Protein AF-A0A3P6SJ70-F1 (afdb_monomer_lite)

Foldseek 3Di:
DDDDDPPPPADEDEDEDDQPPDPDPPPPPPPPDPDPHDYDYDDDDDDDDVVCVVVVLVCLLVCLVVDVVSVVVLCVQQVADCDPDPDPRHSNPCDSVNVSVSDDDGSCPVVVVVVVVVVVVVVVVCVVPVVVVVPD

Structure (mmCIF, N/CA/C/O backbone):
data_AF-A0A3P6SJ70-F1
#
_entry.id   AF-A0A3P6SJ70-F1
#
loop_
_atom_site.group_PDB
_atom_site.id
_atom_site.type_symbol
_atom_site.label_atom_id
_atom_site.label_alt_id
_atom_site.label_comp_id
_atom_site.label_asym_id
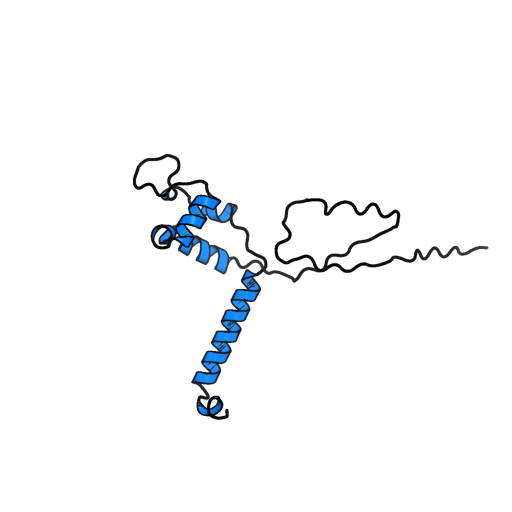_atom_site.label_entity_id
_atom_site.label_seq_id
_atom_site.pdbx_PDB_ins_code
_atom_site.Cartn_x
_atom_site.Cartn_y
_atom_site.Cartn_z
_atom_site.occupancy
_atom_site.B_iso_or_equiv
_atom_site.auth_seq_id
_atom_site.auth_comp_id
_atom_site.auth_asym_id
_atom_site.auth_atom_id
_atom_site.pdbx_PDB_model_num
ATOM 1 N N . MET A 1 1 ? 8.874 61.431 25.051 1.00 34.88 1 MET A N 1
ATOM 2 C CA . MET A 1 1 ? 9.349 61.041 23.705 1.00 34.88 1 MET A CA 1
ATOM 3 C C . MET A 1 1 ? 8.722 59.702 23.364 1.00 34.88 1 MET A C 1
ATOM 5 O O . MET A 1 1 ? 8.604 58.860 24.239 1.00 34.88 1 MET A O 1
ATOM 9 N N . SER A 1 2 ? 8.203 59.614 22.144 1.00 36.38 2 SER A N 1
ATOM 10 C CA . SER A 1 2 ? 7.247 58.630 21.626 1.00 36.38 2 SER A CA 1
ATOM 11 C C . SER A 1 2 ? 7.728 57.175 21.719 1.00 36.38 2 SER A C 1
ATOM 13 O O . SER A 1 2 ? 8.775 56.839 21.174 1.00 36.38 2 SER A O 1
ATOM 15 N N . GLY A 1 3 ? 6.928 56.319 22.360 1.00 35.78 3 GLY A N 1
ATOM 16 C CA . GLY A 1 3 ? 6.885 54.892 22.054 1.00 35.78 3 GLY A CA 1
ATOM 17 C C . GLY A 1 3 ? 5.924 54.699 20.885 1.00 35.78 3 GLY A C 1
ATOM 18 O O . GLY A 1 3 ? 4.748 55.035 21.002 1.00 35.78 3 GLY A O 1
ATOM 19 N N . ARG A 1 4 ? 6.426 54.246 19.735 1.00 40.31 4 ARG A N 1
ATOM 20 C CA . ARG A 1 4 ? 5.572 53.796 18.632 1.00 40.31 4 ARG A CA 1
ATOM 21 C C . ARG A 1 4 ? 5.267 52.324 18.868 1.00 40.31 4 ARG A C 1
ATOM 23 O O . ARG A 1 4 ? 6.138 51.487 18.654 1.00 40.31 4 ARG A O 1
ATOM 30 N N . GLU A 1 5 ? 4.054 52.019 19.307 1.00 46.41 5 GLU A N 1
ATOM 31 C CA . GLU A 1 5 ? 3.506 50.677 19.147 1.00 46.41 5 GLU A CA 1
ATOM 32 C C . GLU A 1 5 ? 3.073 50.514 17.688 1.00 46.41 5 GLU A C 1
ATOM 34 O O . GLU A 1 5 ? 2.156 51.183 17.220 1.00 46.41 5 GLU A O 1
ATOM 39 N N . PHE A 1 6 ? 3.766 49.645 16.958 1.00 42.81 6 PHE A N 1
ATOM 40 C CA . PHE A 1 6 ? 3.273 49.076 15.709 1.00 42.81 6 PHE A CA 1
ATOM 41 C C . PHE A 1 6 ? 2.808 47.653 16.011 1.00 42.81 6 PHE A C 1
ATOM 43 O O . PHE A 1 6 ? 3.545 46.689 15.816 1.00 42.81 6 PHE A O 1
ATOM 50 N N . GLY A 1 7 ? 1.593 47.520 16.536 1.00 43.47 7 GLY A N 1
ATOM 51 C CA . GLY A 1 7 ? 0.873 46.254 16.480 1.00 43.47 7 GLY A CA 1
ATOM 52 C C . GLY A 1 7 ? 0.165 46.184 15.135 1.00 43.47 7 GLY A C 1
ATOM 53 O O . GLY A 1 7 ? -0.921 46.738 15.007 1.00 43.47 7 GLY A O 1
ATOM 54 N N . SER A 1 8 ? 0.780 45.581 14.112 1.00 54.00 8 SER A N 1
ATOM 55 C CA . SER A 1 8 ? 0.048 45.299 12.875 1.00 54.00 8 SER A CA 1
ATOM 56 C C . SER A 1 8 ? -1.001 44.223 13.164 1.00 54.00 8 SER A C 1
ATOM 58 O O . SER A 1 8 ? -0.675 43.131 13.637 1.00 54.00 8 SER A O 1
ATOM 60 N N . GLU A 1 9 ? -2.275 44.548 12.942 1.00 56.75 9 GLU A N 1
ATOM 61 C CA . GLU A 1 9 ? -3.381 43.597 13.053 1.00 56.75 9 GLU A CA 1
ATOM 62 C C . GLU A 1 9 ? -3.211 42.511 11.984 1.00 56.75 9 GLU A C 1
ATOM 64 O O . GLU A 1 9 ? -3.488 42.712 10.803 1.00 56.75 9 GLU A O 1
ATOM 69 N N . LYS A 1 10 ? -2.706 41.344 12.392 1.00 58.75 10 LYS A N 1
ATOM 70 C CA . LYS A 1 10 ? -2.576 40.177 11.516 1.00 58.75 10 LYS A CA 1
ATOM 71 C C . LYS A 1 10 ? -3.901 39.427 11.482 1.00 58.75 10 LYS A C 1
ATOM 73 O O . LYS A 1 10 ? -4.350 38.918 12.509 1.00 58.75 10 LYS A O 1
ATOM 78 N N . THR A 1 11 ? -4.504 39.330 10.301 1.00 57.59 11 THR A N 1
ATOM 79 C CA . THR A 1 11 ? -5.684 38.486 10.082 1.00 57.59 11 THR A CA 1
ATOM 80 C C . THR A 1 11 ? -5.229 37.062 9.780 1.00 57.59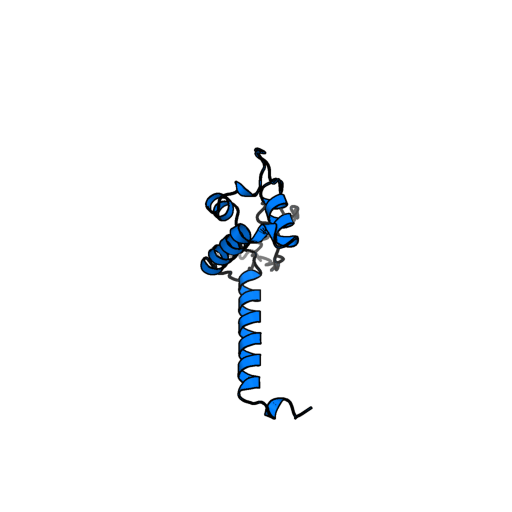 11 THR A C 1
ATOM 82 O O . THR A 1 11 ? -4.531 36.823 8.796 1.00 57.59 11 THR A O 1
ATOM 85 N N . TRP A 1 12 ? -5.617 36.114 10.635 1.00 57.16 12 TRP A N 1
ATOM 86 C CA . TRP A 1 12 ? -5.289 34.698 10.475 1.00 57.16 12 TRP A CA 1
ATOM 87 C C . TRP A 1 12 ? -6.431 33.970 9.771 1.00 57.16 12 TRP A C 1
ATOM 89 O O . TRP A 1 12 ? -7.555 33.950 10.271 1.00 57.16 12 TRP A O 1
ATOM 99 N N . ILE A 1 13 ? -6.137 33.336 8.636 1.00 60.66 13 ILE A N 1
ATOM 100 C CA . ILE A 1 13 ? -7.066 32.431 7.954 1.00 60.66 13 ILE A CA 1
ATOM 101 C C . ILE A 1 13 ? -6.559 31.004 8.160 1.00 60.66 13 ILE A C 1
ATOM 103 O O . ILE A 1 13 ? -5.439 30.674 7.771 1.00 60.66 13 ILE A O 1
ATOM 107 N N . ILE A 1 14 ? -7.382 30.165 8.794 1.00 59.94 14 ILE A N 1
ATOM 108 C CA . ILE A 1 14 ? -7.110 28.735 8.968 1.00 59.94 14 ILE A CA 1
ATOM 109 C C . ILE A 1 14 ? -7.819 27.997 7.837 1.00 59.94 14 ILE A C 1
ATOM 111 O O . ILE A 1 14 ? -9.046 28.025 7.755 1.00 59.94 14 ILE A O 1
ATOM 115 N N . ALA A 1 15 ? -7.047 27.338 6.977 1.00 60.38 15 ALA A N 1
ATOM 116 C CA . ALA A 1 15 ? -7.567 26.485 5.919 1.00 60.38 15 ALA A CA 1
ATOM 117 C C . ALA A 1 15 ? -7.176 25.027 6.192 1.00 60.38 15 ALA A C 1
ATOM 119 O O . ALA A 1 15 ? -5.997 24.711 6.380 1.00 60.38 15 ALA A O 1
ATOM 120 N N . GLU A 1 16 ? -8.166 24.137 6.216 1.00 53.31 16 GLU A N 1
ATOM 121 C CA . GLU A 1 16 ? -7.933 22.694 6.235 1.00 53.31 16 GLU A CA 1
ATOM 122 C C . GLU A 1 16 ? -7.587 22.235 4.815 1.00 53.31 16 GLU A C 1
ATOM 124 O O . GLU A 1 16 ? -8.414 22.302 3.908 1.00 53.31 16 GLU A O 1
ATOM 129 N N . LEU A 1 17 ? -6.348 21.783 4.610 1.00 56.47 17 LEU A N 1
ATOM 130 C CA . LEU A 1 17 ? -5.938 21.197 3.334 1.00 56.47 17 LEU A CA 1
ATOM 131 C C . LEU A 1 17 ? -6.582 19.819 3.169 1.00 56.47 17 LEU A C 1
ATOM 133 O O . LEU A 1 17 ? -6.446 18.949 4.037 1.00 56.47 17 LEU A O 1
ATOM 137 N N . GLY A 1 18 ? -7.238 19.618 2.026 1.00 50.84 18 GLY A N 1
ATOM 138 C CA . GLY A 1 18 ? -7.818 18.340 1.639 1.00 50.84 18 GLY A CA 1
ATOM 139 C C . GLY A 1 18 ? -6.785 17.209 1.641 1.00 50.84 18 GLY A C 1
ATOM 140 O O . GLY A 1 18 ? -5.596 17.400 1.383 1.00 50.84 18 GLY A O 1
ATOM 141 N N . ILE A 1 19 ? -7.265 16.002 1.936 1.00 53.38 19 ILE A N 1
ATOM 142 C CA . ILE A 1 19 ? -6.469 14.807 2.263 1.00 53.38 19 ILE A CA 1
ATOM 143 C C . ILE A 1 19 ? -5.563 14.342 1.098 1.00 53.38 19 ILE A C 1
ATOM 145 O O . ILE A 1 19 ? -4.574 13.646 1.344 1.00 53.38 19 ILE A O 1
ATOM 149 N N . ASP A 1 20 ? -5.850 14.787 -0.130 1.00 52.38 20 ASP A N 1
ATOM 150 C CA . ASP A 1 20 ? -5.147 14.428 -1.370 1.00 52.38 20 ASP A CA 1
ATOM 151 C C . ASP A 1 20 ? -4.597 15.631 -2.160 1.00 52.38 20 ASP A C 1
ATOM 153 O O . ASP A 1 20 ? -4.167 15.461 -3.302 1.00 52.38 20 ASP A O 1
ATOM 157 N N . GLU A 1 21 ? -4.557 16.843 -1.587 1.00 50.88 21 GLU A N 1
ATOM 158 C CA . GLU A 1 21 ? -3.896 17.947 -2.289 1.00 50.88 21 GLU A CA 1
ATOM 159 C C . GLU A 1 21 ? -2.386 17.718 -2.367 1.00 50.88 21 GLU A C 1
ATOM 161 O O . GLU A 1 21 ? -1.672 17.452 -1.391 1.00 50.88 21 GLU A O 1
ATOM 166 N N . ASP A 1 22 ? -1.949 17.714 -3.617 1.00 44.72 22 ASP A N 1
ATOM 167 C CA . ASP A 1 22 ? -0.770 17.032 -4.081 1.00 44.72 22 ASP A CA 1
ATOM 168 C C . ASP A 1 22 ? 0.514 17.631 -3.502 1.00 44.72 22 ASP A C 1
ATOM 170 O O . ASP A 1 22 ? 0.626 18.819 -3.218 1.00 44.72 22 ASP A O 1
ATOM 174 N N . ARG A 1 23 ? 1.562 16.807 -3.425 1.00 48.66 23 ARG A N 1
ATOM 175 C CA . ARG A 1 23 ? 2.934 17.269 -3.115 1.00 48.66 23 ARG A CA 1
ATOM 176 C C . ARG A 1 23 ? 3.563 18.070 -4.269 1.00 48.66 23 ARG A C 1
ATOM 178 O O . ARG A 1 23 ? 4.772 18.283 -4.284 1.00 48.66 23 ARG A O 1
ATOM 185 N N . SER A 1 24 ? 2.771 18.452 -5.260 1.00 39.62 24 SER A N 1
ATOM 186 C CA . SER A 1 24 ? 3.189 19.334 -6.333 1.00 39.62 24 SER A CA 1
ATOM 187 C C . SER A 1 24 ? 3.094 20.751 -5.795 1.00 39.62 24 SER A C 1
ATOM 189 O O . SER A 1 24 ? 2.036 21.143 -5.317 1.00 39.62 24 SER A O 1
ATOM 191 N N . GLY A 1 25 ? 4.181 21.516 -5.880 1.00 41.50 25 GLY A N 1
ATOM 192 C CA . GLY A 1 25 ? 4.151 22.973 -5.756 1.00 41.50 25 GLY A CA 1
ATOM 193 C C . GLY A 1 25 ? 3.337 23.612 -6.883 1.00 41.50 25 GLY A C 1
ATOM 194 O O . GLY A 1 25 ? 3.856 24.425 -7.634 1.00 41.50 25 GLY A O 1
ATOM 195 N N . LYS A 1 26 ? 2.074 23.206 -7.043 1.00 38.88 26 LYS A N 1
ATOM 196 C CA . LYS A 1 26 ? 1.061 24.024 -7.676 1.00 38.88 26 LYS A CA 1
ATOM 197 C C . LYS A 1 26 ? 0.728 25.076 -6.646 1.00 38.88 26 LYS A C 1
ATOM 199 O O . LYS A 1 26 ? 0.031 24.804 -5.673 1.00 38.88 26 LYS A O 1
ATOM 204 N N . GLU A 1 27 ? 1.316 26.242 -6.864 1.00 42.91 27 GLU A N 1
ATOM 205 C CA . GLU A 1 27 ? 0.785 27.515 -6.410 1.00 42.91 27 GLU A CA 1
ATOM 206 C C . GLU A 1 27 ? -0.742 27.448 -6.533 1.00 42.91 27 GLU A C 1
ATOM 208 O O . GLU A 1 27 ? -1.307 27.474 -7.630 1.00 42.91 27 GLU A O 1
ATOM 213 N N . LEU A 1 28 ? -1.408 27.248 -5.392 1.00 46.06 28 LEU A N 1
ATOM 214 C CA . LEU A 1 28 ? -2.797 27.640 -5.228 1.00 46.06 28 LEU A CA 1
ATOM 215 C C . LEU A 1 28 ? -2.830 29.084 -5.702 1.00 46.06 28 LEU A C 1
ATOM 217 O O . LEU A 1 28 ? -2.095 29.897 -5.143 1.00 46.06 28 LEU A O 1
ATOM 221 N N . GLN A 1 29 ? -3.567 29.316 -6.793 1.00 46.41 29 GLN A N 1
ATOM 222 C CA . GLN A 1 29 ? -3.648 30.583 -7.515 1.00 46.41 29 GLN A CA 1
ATOM 223 C C . GLN A 1 29 ? -3.445 31.737 -6.546 1.00 46.41 29 GLN A C 1
ATOM 225 O O . GLN A 1 29 ? -4.223 31.864 -5.599 1.00 46.41 29 GLN A O 1
ATOM 230 N N . GLU A 1 30 ? -2.365 32.494 -6.764 1.00 45.28 30 GLU A N 1
ATOM 231 C CA . GLU A 1 30 ? -2.043 33.710 -6.031 1.00 45.28 30 GLU A CA 1
ATOM 232 C C . GLU A 1 30 ? -3.323 34.532 -5.895 1.00 45.28 30 GLU A C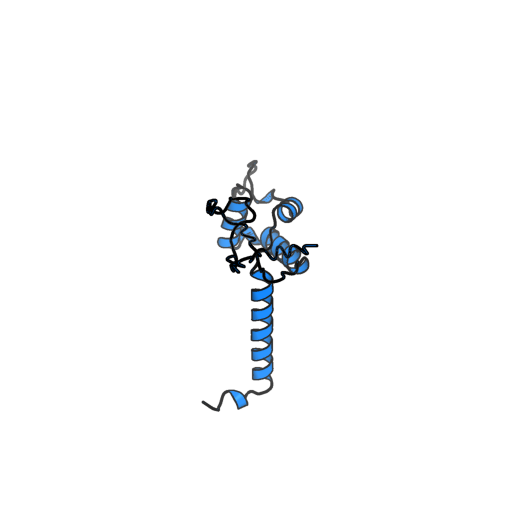 1
ATOM 234 O O . GLU A 1 30 ? -3.770 35.211 -6.822 1.00 45.28 30 GLU A O 1
ATOM 239 N N . PHE A 1 31 ? -3.945 34.451 -4.722 1.00 46.12 31 PHE A N 1
ATOM 240 C CA . PHE A 1 31 ? -4.850 35.483 -4.283 1.00 46.12 31 PHE A CA 1
ATOM 241 C C . PHE A 1 31 ? -3.950 36.694 -4.085 1.00 46.12 31 PHE A C 1
ATOM 243 O O . PHE A 1 31 ? -3.327 36.845 -3.037 1.00 46.12 31 PHE A O 1
ATOM 250 N N . VAL A 1 32 ? -3.823 37.514 -5.133 1.00 48.12 32 VAL A N 1
ATOM 251 C CA . VAL A 1 32 ? -3.216 38.841 -5.049 1.00 48.12 32 VAL A CA 1
ATOM 252 C C . VAL A 1 32 ? -4.138 39.664 -4.161 1.00 48.12 32 VAL A C 1
ATOM 254 O O . VAL A 1 32 ? -5.069 40.324 -4.615 1.00 48.12 32 VAL A O 1
ATOM 257 N N . VAL A 1 33 ? -3.924 39.535 -2.860 1.00 49.88 33 VAL A N 1
ATOM 258 C CA . VAL A 1 33 ? -4.543 40.356 -1.837 1.00 49.88 33 VAL A CA 1
ATOM 259 C C . VAL A 1 33 ? -3.399 41.136 -1.227 1.00 49.88 33 VAL A C 1
ATOM 261 O O . VAL A 1 33 ? -2.519 40.576 -0.581 1.00 49.88 33 VAL A O 1
ATOM 264 N N . ASP A 1 34 ? -3.408 42.432 -1.514 1.00 51.06 34 ASP A N 1
ATOM 265 C CA . ASP A 1 34 ? -2.493 43.458 -1.024 1.00 51.06 34 ASP A CA 1
ATOM 266 C C . ASP A 1 34 ? -2.666 43.647 0.494 1.00 51.06 34 ASP A C 1
ATOM 268 O O . ASP A 1 34 ? -3.261 44.608 0.980 1.00 51.06 34 ASP A O 1
ATOM 272 N N . SER A 1 35 ? -2.292 42.631 1.267 1.00 55.91 35 SER A N 1
ATOM 273 C CA . SER A 1 35 ? -2.373 42.593 2.727 1.00 55.91 35 SER A CA 1
ATOM 274 C C . SER A 1 35 ? -1.378 41.559 3.252 1.00 55.91 35 SER A C 1
ATOM 276 O O . SER A 1 35 ? -1.194 40.521 2.622 1.00 55.91 35 SER A O 1
ATOM 278 N N . ASP A 1 36 ? -0.764 41.824 4.410 1.00 58.97 36 ASP A N 1
ATOM 279 C CA . ASP A 1 36 ? 0.203 40.962 5.119 1.00 58.97 36 ASP A CA 1
ATOM 280 C C . ASP A 1 36 ? -0.414 39.617 5.580 1.00 58.97 36 ASP A C 1
ATOM 282 O O . ASP A 1 36 ? -0.538 39.319 6.772 1.00 58.97 36 ASP A O 1
ATOM 286 N N . LEU A 1 37 ? -0.848 38.792 4.631 1.00 59.69 37 LEU A N 1
ATOM 287 C CA . LEU A 1 37 ? -1.577 37.552 4.851 1.00 59.69 37 LEU A CA 1
ATOM 288 C C . LEU A 1 37 ? -0.590 36.416 5.148 1.00 59.69 37 LEU A C 1
ATOM 290 O O . LEU A 1 37 ? 0.183 35.991 4.291 1.00 59.69 37 LEU A O 1
ATOM 294 N N . GLN A 1 38 ? -0.618 35.909 6.383 1.00 58.38 38 GLN A N 1
ATOM 295 C CA . GLN A 1 38 ? 0.125 34.713 6.787 1.00 58.38 38 GLN A CA 1
ATOM 296 C C . GLN A 1 38 ? -0.820 33.511 6.801 1.00 58.38 38 GLN A C 1
ATOM 298 O O . GLN A 1 38 ? -1.720 33.428 7.637 1.00 58.38 38 GLN A O 1
ATOM 303 N N . ILE A 1 39 ? -0.608 32.569 5.880 1.00 65.31 39 ILE A N 1
ATOM 304 C CA . ILE A 1 39 ? -1.386 31.328 5.819 1.00 65.31 39 ILE A CA 1
ATOM 305 C C . ILE A 1 39 ? -0.705 30.272 6.694 1.00 65.31 39 ILE A C 1
ATOM 307 O O . ILE A 1 39 ? 0.458 29.926 6.475 1.00 65.31 39 ILE A O 1
ATOM 311 N N . ILE A 1 40 ? -1.436 29.746 7.680 1.00 69.56 40 ILE A N 1
ATOM 312 C CA . ILE A 1 40 ? -1.006 28.610 8.501 1.00 69.56 40 ILE A CA 1
ATOM 313 C C . ILE A 1 40 ? -1.810 27.386 8.081 1.00 69.56 40 ILE A C 1
ATOM 315 O O . ILE A 1 40 ? -3.038 27.377 8.151 1.00 69.56 40 ILE A O 1
ATOM 319 N N . TYR A 1 41 ? -1.100 26.327 7.702 1.00 67.50 41 TYR A N 1
ATOM 320 C CA . TYR A 1 41 ? -1.704 25.053 7.344 1.00 67.50 41 TYR A CA 1
ATOM 321 C C . TYR A 1 41 ? -1.636 24.075 8.513 1.00 67.50 41 TYR A C 1
ATOM 323 O O . TYR A 1 41 ? -0.551 23.725 8.983 1.00 67.50 41 TYR A O 1
ATOM 331 N N . LEU A 1 42 ? -2.798 23.593 8.953 1.00 68.31 42 LEU A N 1
ATOM 332 C CA . LEU A 1 42 ? -2.896 22.490 9.903 1.00 68.31 42 LEU A CA 1
ATOM 333 C C . LEU A 1 42 ? -3.093 21.188 9.129 1.00 68.31 42 LEU A C 1
ATOM 335 O O . LEU A 1 42 ? -3.984 21.072 8.291 1.00 68.31 42 LEU A O 1
ATOM 339 N N . ARG A 1 43 ? -2.250 20.195 9.412 1.00 67.25 43 ARG A N 1
ATOM 340 C CA . ARG A 1 43 ? -2.359 18.853 8.837 1.00 67.25 43 ARG A CA 1
ATOM 341 C C . ARG A 1 43 ? -2.355 17.833 9.961 1.00 67.25 43 ARG A C 1
ATOM 343 O O . ARG A 1 43 ? -1.585 17.955 10.912 1.00 67.25 43 ARG A O 1
ATOM 350 N N . GLN A 1 44 ? -3.182 16.802 9.824 1.00 72.81 44 GLN A N 1
ATOM 351 C CA . GLN A 1 44 ? -3.128 15.655 10.719 1.00 72.81 44 GLN A CA 1
ATOM 352 C C . GLN A 1 44 ? -1.715 15.054 10.709 1.00 72.81 44 GLN A C 1
ATOM 354 O O . GLN A 1 44 ? -1.159 14.769 9.646 1.00 72.81 44 GLN A O 1
ATOM 359 N N . GLN A 1 45 ? -1.135 14.859 11.893 1.00 76.69 45 GLN A N 1
ATOM 360 C CA . GLN A 1 45 ? 0.157 14.196 12.021 1.00 76.69 45 GLN A CA 1
ATOM 361 C C . GLN A 1 45 ? 0.036 12.754 11.514 1.00 76.69 45 GLN A C 1
ATOM 363 O O . GLN A 1 45 ? -0.789 11.987 12.006 1.00 76.69 45 GLN A O 1
ATOM 368 N N . GLN A 1 46 ? 0.852 12.410 10.520 1.00 76.62 46 GLN A N 1
ATOM 369 C CA . GLN A 1 46 ? 0.874 11.092 9.892 1.00 76.62 46 GLN A CA 1
ATOM 370 C C . GLN A 1 46 ? 2.168 10.383 10.243 1.00 76.62 46 GLN A C 1
ATOM 372 O O . GLN A 1 46 ? 3.255 10.927 10.039 1.00 76.62 46 GLN A O 1
ATOM 377 N N . HIS A 1 47 ? 2.046 9.159 10.741 1.00 85.50 47 HIS A N 1
ATOM 378 C CA . HIS A 1 47 ? 3.194 8.308 10.993 1.00 85.50 47 HIS A CA 1
ATOM 379 C C . HIS A 1 47 ? 3.563 7.542 9.726 1.00 85.50 47 HIS A C 1
ATOM 381 O O . HIS A 1 47 ? 2.699 7.028 9.007 1.00 85.50 47 HIS A O 1
ATOM 387 N N . ASP A 1 48 ? 4.863 7.435 9.463 1.00 86.75 48 ASP A N 1
ATOM 388 C CA . ASP A 1 48 ? 5.341 6.480 8.472 1.00 86.75 48 ASP A CA 1
ATOM 389 C C . ASP A 1 48 ? 5.146 5.060 9.015 1.00 86.75 48 ASP A C 1
ATOM 391 O O . ASP A 1 48 ? 5.451 4.772 10.176 1.00 86.75 48 ASP A O 1
ATOM 395 N N . LEU A 1 49 ? 4.602 4.170 8.186 1.00 92.88 49 LEU A N 1
ATOM 396 C CA . LEU A 1 49 ? 4.263 2.803 8.573 1.00 92.88 49 LEU A CA 1
ATOM 397 C C . LEU A 1 49 ? 5.090 1.827 7.728 1.00 92.88 49 LEU A C 1
ATOM 399 O O . LEU A 1 49 ? 4.562 1.164 6.828 1.00 92.88 49 LEU A O 1
ATOM 403 N N . PRO A 1 50 ? 6.398 1.682 8.022 1.00 92.62 50 PRO A N 1
ATOM 404 C CA . PRO A 1 50 ? 7.312 0.898 7.193 1.00 92.62 50 PRO A CA 1
ATOM 405 C C . PRO A 1 50 ? 6.912 -0.579 7.116 1.00 92.62 50 PRO A C 1
ATOM 407 O O . PRO A 1 50 ? 7.119 -1.229 6.094 1.00 92.62 50 PRO A O 1
ATOM 410 N N . GLN A 1 51 ? 6.283 -1.113 8.167 1.00 92.06 51 GLN A N 1
ATOM 411 C CA . GLN A 1 51 ? 5.774 -2.485 8.163 1.00 92.06 51 GLN A CA 1
ATOM 412 C C . GLN A 1 51 ? 4.633 -2.668 7.158 1.00 92.06 51 GLN A C 1
ATOM 414 O O . GLN A 1 51 ? 4.617 -3.658 6.426 1.00 92.06 51 GLN A O 1
ATOM 419 N N . PHE A 1 52 ? 3.724 -1.691 7.069 1.00 93.44 52 PHE A N 1
ATOM 420 C CA . PHE A 1 52 ? 2.654 -1.707 6.076 1.00 93.44 52 PHE A CA 1
ATOM 421 C C . PHE A 1 52 ? 3.226 -1.600 4.662 1.00 93.44 52 PHE A C 1
ATOM 423 O O . PHE A 1 52 ? 2.885 -2.423 3.815 1.00 93.44 52 PHE A O 1
ATOM 430 N N . LYS A 1 53 ? 4.164 -0.668 4.430 1.00 94.94 53 LYS A N 1
ATOM 431 C CA . LYS A 1 53 ? 4.896 -0.553 3.158 1.00 94.94 53 LYS A CA 1
ATOM 432 C C . LYS A 1 53 ? 5.488 -1.900 2.738 1.00 94.94 53 LYS A C 1
ATOM 434 O O . LYS A 1 53 ? 5.207 -2.390 1.649 1.00 94.94 53 LYS A O 1
ATOM 439 N N . ASN A 1 54 ? 6.289 -2.514 3.605 1.00 95.50 54 ASN A N 1
ATOM 440 C CA . ASN A 1 54 ? 6.997 -3.755 3.291 1.00 95.50 54 ASN A CA 1
ATOM 441 C C . ASN A 1 54 ? 6.037 -4.918 3.012 1.00 95.50 54 ASN A C 1
ATOM 443 O O . ASN A 1 54 ? 6.260 -5.699 2.085 1.00 95.50 54 ASN A O 1
ATOM 447 N N . TYR A 1 55 ? 4.962 -5.022 3.795 1.00 95.19 55 TYR A N 1
ATOM 448 C CA . TYR A 1 55 ? 3.917 -6.014 3.577 1.00 95.19 55 TYR A CA 1
ATOM 449 C C . TYR A 1 55 ? 3.211 -5.800 2.234 1.00 95.19 55 TYR A C 1
ATOM 451 O O . TYR A 1 55 ? 3.161 -6.719 1.416 1.00 95.19 55 TYR A O 1
ATOM 459 N N . PHE A 1 56 ? 2.726 -4.583 1.976 1.00 94.88 56 PHE A N 1
ATOM 460 C CA . PHE A 1 56 ? 2.005 -4.238 0.756 1.00 94.88 56 PHE A CA 1
ATOM 461 C C . PHE A 1 56 ? 2.845 -4.502 -0.496 1.00 94.88 56 PHE A C 1
ATOM 463 O O . PHE A 1 56 ? 2.371 -5.150 -1.426 1.00 94.88 56 PHE A O 1
ATOM 470 N N . LEU A 1 57 ? 4.112 -4.075 -0.503 1.00 95.75 57 LEU A N 1
ATOM 471 C CA . LEU A 1 57 ? 5.005 -4.286 -1.643 1.00 95.75 57 LEU A CA 1
ATOM 472 C C . LEU A 1 57 ? 5.269 -5.771 -1.910 1.00 95.75 57 LEU A C 1
ATOM 474 O O . LEU A 1 57 ? 5.300 -6.187 -3.067 1.00 95.75 57 LEU A O 1
ATOM 478 N N . ARG A 1 58 ? 5.401 -6.591 -0.861 1.00 95.75 58 ARG A N 1
ATOM 479 C CA . ARG A 1 58 ? 5.536 -8.047 -1.009 1.00 95.75 58 ARG A CA 1
ATOM 480 C C . ARG A 1 58 ? 4.264 -8.671 -1.582 1.00 95.75 58 ARG A C 1
ATOM 482 O O . ARG A 1 58 ? 4.351 -9.513 -2.472 1.00 95.75 58 ARG A O 1
ATOM 489 N N . VAL A 1 59 ? 3.093 -8.257 -1.094 1.00 95.06 59 VAL A N 1
ATOM 490 C CA . VAL A 1 59 ? 1.800 -8.728 -1.611 1.00 95.06 59 VAL A CA 1
ATOM 491 C C . VAL A 1 59 ? 1.650 -8.353 -3.081 1.00 95.06 59 VAL A C 1
ATOM 493 O O . VAL A 1 59 ? 1.355 -9.230 -3.889 1.00 95.06 59 VAL A O 1
ATOM 496 N N . LEU A 1 60 ? 1.921 -7.096 -3.437 1.00 95.19 60 LEU A N 1
ATOM 497 C CA . LEU A 1 60 ? 1.867 -6.616 -4.812 1.00 95.19 60 LEU A CA 1
ATOM 498 C C . LEU A 1 60 ? 2.817 -7.419 -5.705 1.00 95.19 60 LEU A C 1
ATOM 500 O O . LEU A 1 60 ? 2.370 -8.027 -6.673 1.00 95.19 60 LEU A O 1
ATOM 504 N N . LYS A 1 61 ? 4.106 -7.505 -5.351 1.00 94.75 61 LYS A N 1
ATOM 505 C CA . LYS A 1 61 ? 5.109 -8.192 -6.176 1.00 94.75 61 LYS A CA 1
ATOM 506 C C . LYS A 1 61 ? 4.785 -9.667 -6.405 1.00 94.75 61 LYS A C 1
ATOM 508 O O . LYS A 1 61 ? 4.991 -10.164 -7.509 1.00 94.75 61 LYS A O 1
ATOM 513 N N . ASN A 1 62 ? 4.283 -10.354 -5.383 1.00 94.62 62 ASN A N 1
ATOM 514 C CA . ASN A 1 62 ? 4.062 -11.796 -5.449 1.00 94.62 62 ASN A CA 1
ATOM 515 C C . ASN A 1 62 ? 2.708 -12.172 -6.056 1.00 94.62 62 ASN A C 1
ATOM 517 O O . ASN A 1 62 ? 2.557 -13.294 -6.524 1.00 94.62 62 ASN A O 1
ATOM 521 N N . ASN A 1 63 ? 1.721 -11.270 -6.025 1.00 94.69 63 ASN A N 1
ATOM 522 C CA . ASN A 1 63 ? 0.338 -11.619 -6.352 1.00 94.69 63 ASN A CA 1
ATOM 523 C C . ASN A 1 63 ? -0.289 -10.743 -7.440 1.00 94.69 63 ASN A C 1
ATOM 525 O O . ASN A 1 63 ? -1.46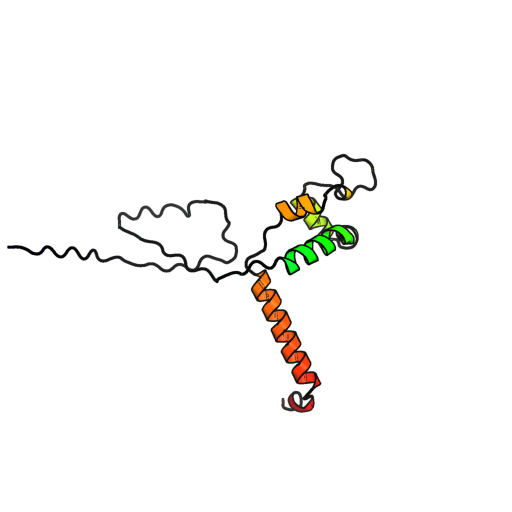3 -10.940 -7.742 1.00 94.69 63 ASN A O 1
ATOM 529 N N . TYR A 1 64 ? 0.431 -9.785 -8.036 1.00 94.56 64 TYR A N 1
ATOM 530 C CA . TYR A 1 64 ? -0.176 -8.861 -9.002 1.00 94.56 64 TYR A CA 1
ATOM 531 C C . TYR A 1 64 ? -0.870 -9.568 -10.172 1.00 94.56 64 TYR A C 1
ATOM 533 O O . TYR A 1 64 ? -1.926 -9.114 -10.596 1.00 94.56 64 TYR A O 1
ATOM 541 N N . GLN A 1 65 ? -0.336 -10.699 -10.644 1.00 92.69 65 GLN A N 1
ATOM 542 C CA . GLN A 1 65 ? -0.924 -11.483 -11.739 1.00 92.69 65 GLN A CA 1
ATOM 543 C C . GLN A 1 65 ? -2.243 -12.171 -11.352 1.00 92.69 65 GLN A C 1
ATOM 545 O O . GLN A 1 65 ? -3.060 -12.463 -12.218 1.00 92.69 65 GLN A O 1
ATOM 550 N N . SER A 1 66 ? -2.468 -12.413 -10.059 1.00 94.31 66 SER A N 1
ATOM 551 C CA . SER A 1 66 ? -3.651 -13.122 -9.557 1.00 94.31 66 SER A CA 1
ATOM 552 C C . SER A 1 66 ? -4.861 -12.208 -9.361 1.00 94.31 66 SER A C 1
ATOM 554 O O . SER A 1 66 ? -5.981 -12.696 -9.232 1.00 94.31 66 SER A O 1
ATOM 556 N N . TYR A 1 67 ? -4.655 -10.888 -9.312 1.00 93.94 67 TYR A N 1
ATOM 557 C CA . TYR A 1 67 ? -5.702 -9.918 -9.000 1.00 93.94 67 TYR A CA 1
ATOM 558 C C . TYR A 1 67 ? -5.705 -8.780 -10.019 1.00 93.94 67 TYR A C 1
ATOM 560 O O . TYR A 1 67 ? -4.729 -8.041 -10.138 1.00 93.94 67 TYR A O 1
ATOM 568 N N . SER A 1 68 ? -6.837 -8.583 -10.698 1.00 94.31 68 SER A N 1
ATOM 569 C CA . SER A 1 68 ? -6.993 -7.578 -11.760 1.00 94.31 68 SER A CA 1
ATOM 570 C C . SER A 1 68 ? -6.636 -6.158 -11.314 1.00 94.31 68 SER A C 1
ATOM 572 O O . SER A 1 68 ? -5.961 -5.438 -12.040 1.00 94.31 68 SER A O 1
ATOM 574 N N . LEU A 1 69 ? -7.018 -5.761 -10.097 1.00 95.00 69 LEU A N 1
ATOM 575 C CA . LEU A 1 69 ? -6.682 -4.438 -9.560 1.00 95.00 69 LEU A CA 1
ATOM 576 C C . LEU A 1 69 ? -5.177 -4.259 -9.332 1.00 95.00 69 LEU A C 1
ATOM 578 O O . LEU A 1 69 ? -4.633 -3.201 -9.636 1.00 95.00 69 LEU A O 1
ATOM 582 N N . LEU A 1 70 ? -4.493 -5.288 -8.825 1.00 94.38 70 LEU A N 1
ATOM 583 C CA . LEU A 1 70 ? -3.046 -5.233 -8.601 1.00 94.38 70 LEU A CA 1
ATOM 584 C C . LEU A 1 70 ? -2.276 -5.245 -9.927 1.00 94.38 70 LEU A C 1
ATOM 586 O O . LEU A 1 70 ? -1.271 -4.549 -10.059 1.00 94.38 70 LEU A O 1
ATOM 590 N N . SER A 1 71 ? -2.780 -5.996 -10.906 1.00 94.44 71 SER A N 1
ATOM 591 C CA . SER A 1 71 ? -2.328 -5.970 -12.296 1.00 94.44 71 SER A CA 1
ATOM 592 C C . SER A 1 71 ? -2.421 -4.564 -12.895 1.00 94.44 71 SER A C 1
ATOM 594 O O . SER A 1 71 ? -1.411 -4.011 -13.320 1.00 94.44 71 SER A O 1
ATOM 596 N N . SER A 1 72 ? -3.591 -3.928 -12.843 1.00 94.56 72 SER A N 1
ATOM 597 C CA . SER A 1 72 ? -3.750 -2.560 -13.349 1.00 94.56 72 SER A CA 1
ATOM 598 C C . SER A 1 72 ? -2.846 -1.567 -12.615 1.00 94.56 72 SER A C 1
ATOM 600 O O . SER A 1 72 ? -2.222 -0.720 -13.251 1.00 94.56 72 SER A O 1
ATOM 602 N N . LEU A 1 73 ? -2.717 -1.700 -11.291 1.00 93.31 73 LEU A N 1
ATOM 603 C CA . LEU A 1 73 ? -1.872 -0.827 -10.480 1.00 93.31 73 LEU A CA 1
ATOM 604 C C . LEU A 1 73 ? -0.397 -0.909 -10.894 1.00 93.31 73 LEU A C 1
ATOM 606 O O . LEU A 1 73 ? 0.232 0.124 -11.112 1.00 93.31 73 LEU A O 1
ATOM 610 N N . ILE A 1 74 ? 0.169 -2.116 -11.015 1.00 93.69 74 ILE A N 1
ATOM 611 C CA . ILE A 1 74 ? 1.586 -2.267 -11.374 1.00 93.69 74 ILE A CA 1
ATOM 612 C C . ILE A 1 74 ? 1.851 -1.769 -12.804 1.00 93.69 74 ILE A C 1
ATOM 614 O O . ILE A 1 74 ? 2.858 -1.104 -13.041 1.00 93.69 74 ILE A O 1
ATOM 618 N N . GLN A 1 75 ? 0.925 -2.010 -13.736 1.00 93.31 75 GLN A N 1
ATOM 619 C CA . GLN A 1 75 ? 1.035 -1.523 -15.111 1.00 93.31 75 GLN A CA 1
ATOM 620 C C . GLN A 1 75 ? 1.014 0.008 -15.167 1.00 93.31 75 GLN A C 1
ATOM 622 O O . GLN A 1 75 ? 1.862 0.600 -15.829 1.00 93.31 75 GLN A O 1
ATOM 627 N N . GLN A 1 76 ? 0.106 0.652 -14.428 1.00 92.62 76 GLN A N 1
ATOM 628 C CA . GLN A 1 76 ? 0.014 2.114 -14.357 1.00 92.62 76 GLN A CA 1
ATOM 629 C C . GLN A 1 76 ? 1.231 2.747 -13.677 1.00 92.62 76 GLN A C 1
ATOM 631 O O . GLN A 1 76 ? 1.744 3.755 -14.151 1.00 92.62 76 GLN A O 1
ATOM 636 N N . MET A 1 77 ? 1.713 2.158 -12.580 1.00 90.62 77 MET A N 1
ATOM 637 C CA . MET A 1 77 ? 2.832 2.720 -11.821 1.00 90.62 77 MET A CA 1
ATOM 638 C C . MET A 1 77 ? 4.174 2.607 -12.548 1.00 90.62 77 MET A C 1
ATOM 640 O O . MET A 1 77 ? 5.018 3.489 -12.398 1.00 90.62 77 MET A O 1
ATOM 644 N N . TYR A 1 78 ? 4.396 1.525 -13.300 1.00 90.81 78 TYR A N 1
ATOM 645 C CA . TYR A 1 78 ? 5.705 1.229 -13.897 1.00 90.81 78 TYR A CA 1
ATOM 646 C C . TYR A 1 78 ? 5.705 1.201 -15.426 1.00 90.81 78 TYR A C 1
ATOM 648 O O . TYR A 1 78 ? 6.742 0.883 -16.005 1.00 90.81 78 TYR A O 1
ATOM 656 N N . ASN A 1 79 ? 4.582 1.553 -16.063 1.00 91.56 79 ASN A N 1
ATOM 657 C CA . ASN A 1 79 ? 4.392 1.540 -17.515 1.00 91.56 79 ASN A CA 1
ATOM 658 C C . ASN A 1 79 ? 4.861 0.220 -18.152 1.00 91.56 79 ASN A C 1
ATOM 660 O O . ASN A 1 79 ? 5.667 0.202 -19.079 1.00 91.56 79 ASN A O 1
ATOM 664 N N . CYS A 1 80 ? 4.406 -0.892 -17.577 1.00 91.31 80 CYS A N 1
ATOM 665 C CA . CYS A 1 80 ? 4.781 -2.243 -17.980 1.00 91.31 80 CYS A CA 1
ATOM 666 C C . CYS A 1 80 ? 3.566 -3.026 -18.493 1.00 91.31 80 CYS A C 1
ATOM 668 O O . CYS A 1 80 ? 2.410 -2.636 -18.310 1.00 91.31 80 CYS A O 1
ATOM 670 N N . THR A 1 81 ? 3.822 -4.164 -19.128 1.00 90.69 81 THR A N 1
ATOM 671 C CA . THR A 1 81 ? 2.813 -5.067 -19.680 1.00 90.69 81 THR A CA 1
ATOM 672 C C . THR A 1 81 ? 2.873 -6.429 -19.000 1.00 90.69 81 THR A C 1
ATOM 674 O O . THR A 1 81 ? 3.940 -6.910 -18.618 1.00 90.69 81 THR A O 1
ATOM 677 N N . LEU A 1 82 ? 1.708 -7.061 -18.849 1.00 87.25 82 LEU A N 1
ATOM 678 C CA . LEU A 1 82 ? 1.601 -8.462 -18.457 1.00 87.25 82 LEU A CA 1
ATOM 679 C C . LEU A 1 82 ? 1.852 -9.315 -19.700 1.00 87.25 82 LEU A C 1
ATOM 681 O O . LEU A 1 82 ? 0.921 -9.648 -20.429 1.00 87.25 82 LEU A O 1
ATOM 685 N N . SER A 1 83 ? 3.116 -9.603 -19.991 1.00 76.56 83 SER A N 1
ATOM 686 C CA . SER A 1 83 ? 3.493 -10.464 -21.108 1.00 76.56 83 SER A CA 1
ATOM 687 C C . SER A 1 83 ? 4.196 -11.701 -20.572 1.00 76.56 83 SER A C 1
ATOM 689 O O . SER A 1 83 ? 5.116 -11.591 -19.774 1.00 76.56 83 SER A O 1
ATOM 691 N N . ASN A 1 84 ? 3.810 -12.881 -21.055 1.00 64.19 84 ASN A N 1
ATOM 692 C CA . ASN A 1 84 ? 4.513 -14.136 -20.758 1.00 64.19 84 ASN A CA 1
ATOM 693 C C . ASN A 1 84 ? 5.778 -14.322 -21.626 1.00 64.19 84 ASN A C 1
ATOM 695 O O . ASN A 1 84 ? 6.284 -15.435 -21.752 1.00 64.19 84 ASN A O 1
ATOM 699 N N . GLY A 1 85 ? 6.261 -13.259 -22.277 1.00 59.78 85 GLY A N 1
ATOM 700 C CA . GLY A 1 85 ? 7.381 -13.290 -23.215 1.00 59.78 85 GLY A CA 1
ATOM 701 C C . GLY A 1 85 ? 8.510 -12.334 -22.838 1.00 59.78 85 GLY A C 1
ATOM 702 O O . GLY A 1 85 ? 8.346 -11.443 -22.011 1.00 59.78 85 GLY A O 1
ATOM 703 N N . ASN A 1 86 ? 9.655 -12.498 -23.507 1.00 61.88 86 ASN A N 1
ATOM 704 C CA . ASN A 1 86 ? 10.908 -11.753 -23.313 1.00 61.88 86 ASN A CA 1
ATOM 705 C C . ASN A 1 86 ? 10.837 -10.263 -23.738 1.00 61.88 86 ASN A C 1
ATOM 707 O O . ASN A 1 86 ? 11.789 -9.718 -24.292 1.00 61.88 86 ASN A O 1
ATOM 711 N N . ASN A 1 87 ? 9.724 -9.579 -23.473 1.00 72.44 87 ASN A N 1
ATOM 712 C CA . ASN A 1 87 ? 9.580 -8.150 -23.721 1.00 72.44 87 ASN A CA 1
ATOM 713 C C . ASN A 1 87 ? 10.407 -7.348 -22.716 1.00 72.44 87 ASN A C 1
ATOM 715 O O . ASN A 1 87 ? 10.552 -7.713 -21.545 1.00 72.44 87 ASN A O 1
ATOM 719 N N . THR A 1 88 ? 10.977 -6.237 -23.171 1.00 74.56 88 THR A N 1
ATOM 720 C CA . THR A 1 88 ? 11.721 -5.296 -22.322 1.00 74.56 88 THR A CA 1
ATOM 721 C C . THR A 1 88 ? 10.838 -4.683 -21.237 1.00 74.56 88 THR A C 1
ATOM 723 O O . THR A 1 88 ? 11.325 -4.454 -20.134 1.00 74.56 88 THR A O 1
ATOM 726 N N . ASP A 1 89 ? 9.536 -4.558 -21.506 1.00 84.06 89 ASP A N 1
ATOM 727 C CA . ASP A 1 89 ? 8.567 -3.862 -20.654 1.00 84.06 89 ASP A CA 1
ATOM 728 C C . ASP A 1 89 ? 7.675 -4.824 -19.852 1.00 84.06 89 ASP A C 1
ATOM 730 O O . ASP A 1 89 ? 6.503 -4.547 -19.610 1.00 84.06 89 ASP A O 1
ATOM 734 N N . ASP A 1 90 ? 8.193 -5.989 -19.465 1.00 90.12 90 ASP A N 1
ATOM 735 C CA . ASP A 1 90 ? 7.453 -6.960 -18.652 1.00 90.12 90 ASP A CA 1
ATOM 736 C C . ASP A 1 90 ? 7.403 -6.536 -17.170 1.00 90.12 90 ASP A C 1
ATOM 738 O O . ASP A 1 90 ? 8.432 -6.281 -16.535 1.00 90.12 90 ASP A O 1
ATOM 742 N N . CYS A 1 91 ? 6.199 -6.514 -16.588 1.00 91.12 91 CYS A N 1
ATOM 743 C CA . CYS A 1 91 ? 5.980 -6.234 -15.168 1.00 91.12 91 CYS A CA 1
ATOM 744 C C . CYS A 1 91 ? 6.695 -7.221 -14.226 1.00 91.12 91 CYS A C 1
ATOM 746 O O . CYS A 1 91 ? 6.992 -6.877 -13.075 1.00 91.12 91 CYS A O 1
ATOM 748 N N . SER A 1 92 ? 7.038 -8.426 -14.692 1.00 90.19 92 SER A N 1
ATOM 749 C CA . SER A 1 92 ? 7.823 -9.394 -13.917 1.00 90.19 92 SER A CA 1
ATOM 750 C C . SER A 1 92 ? 9.225 -8.873 -13.565 1.00 90.19 92 SER A C 1
ATOM 752 O O . SER A 1 92 ? 9.745 -9.199 -12.491 1.00 90.19 92 SER A O 1
ATOM 754 N N . LYS A 1 93 ? 9.790 -7.990 -14.400 1.00 90.38 93 LYS A N 1
ATOM 755 C CA . LYS A 1 93 ? 11.123 -7.389 -14.236 1.00 90.38 93 LYS A CA 1
ATOM 756 C C . LYS A 1 93 ? 11.153 -6.216 -13.258 1.00 90.38 93 LYS A C 1
ATOM 758 O O . LYS A 1 93 ? 12.234 -5.769 -12.888 1.00 90.38 93 LYS A O 1
ATOM 763 N N . VAL A 1 94 ? 9.997 -5.715 -12.816 1.00 91.12 94 VAL A N 1
ATOM 764 C CA . VAL A 1 94 ? 9.937 -4.666 -11.789 1.00 91.12 94 VAL A CA 1
ATOM 765 C C . VAL A 1 94 ? 10.372 -5.268 -10.454 1.00 91.12 94 VAL A C 1
ATOM 767 O O . VAL A 1 94 ? 9.657 -6.090 -9.873 1.00 91.12 94 VAL A O 1
ATOM 770 N N . ASP A 1 95 ? 11.558 -4.899 -9.979 1.00 91.44 95 ASP A N 1
ATOM 771 C CA . ASP A 1 95 ? 12.096 -5.371 -8.706 1.00 91.44 95 ASP A CA 1
ATOM 772 C C . ASP A 1 95 ? 11.480 -4.634 -7.499 1.00 91.44 95 ASP A C 1
ATOM 774 O O . ASP A 1 95 ? 10.883 -3.560 -7.618 1.00 91.44 95 ASP A O 1
ATOM 778 N N . ILE A 1 96 ? 11.599 -5.235 -6.312 1.00 93.38 96 ILE A N 1
ATOM 779 C CA . ILE A 1 96 ? 10.991 -4.693 -5.091 1.00 93.38 96 ILE A CA 1
ATOM 780 C C . ILE A 1 96 ? 11.683 -3.405 -4.616 1.00 93.38 96 ILE A C 1
ATOM 782 O O . ILE A 1 96 ? 11.055 -2.589 -3.942 1.00 93.38 96 ILE A O 1
ATOM 786 N N . GLN A 1 97 ? 12.952 -3.191 -4.974 1.00 93.06 97 GLN A N 1
ATOM 787 C CA . GLN A 1 97 ? 13.715 -1.993 -4.632 1.00 93.06 97 GLN A CA 1
ATOM 788 C C . GLN A 1 97 ? 13.191 -0.779 -5.410 1.00 93.06 97 GLN A C 1
ATOM 790 O O . GLN A 1 97 ? 12.893 0.255 -4.813 1.00 93.06 97 GLN A O 1
ATOM 795 N N . ARG A 1 98 ? 12.975 -0.928 -6.719 1.00 91.25 98 ARG A N 1
ATOM 796 C CA . ARG A 1 98 ? 12.316 0.037 -7.598 1.00 91.25 98 ARG A CA 1
ATOM 797 C C . ARG A 1 98 ? 10.918 0.346 -7.086 1.00 91.25 98 ARG A C 1
ATOM 799 O O . ARG A 1 98 ? 10.554 1.516 -7.003 1.00 91.25 98 ARG A O 1
ATOM 806 N N . MET A 1 99 ? 10.173 -0.671 -6.646 1.00 93.69 99 MET A N 1
ATOM 807 C CA . MET A 1 99 ? 8.868 -0.429 -6.032 1.00 93.69 99 MET A CA 1
ATOM 808 C C . MET A 1 99 ? 8.957 0.373 -4.731 1.00 93.69 99 MET A C 1
ATOM 810 O O . MET A 1 99 ? 8.146 1.264 -4.486 1.00 93.69 99 MET A O 1
ATOM 814 N N . ALA A 1 100 ? 9.953 0.084 -3.893 1.00 93.38 100 ALA A N 1
ATOM 815 C CA . ALA A 1 100 ? 10.157 0.782 -2.631 1.00 93.38 100 ALA A CA 1
ATOM 816 C C . ALA A 1 100 ? 10.570 2.250 -2.809 1.00 93.38 100 ALA A C 1
ATOM 818 O O . ALA A 1 100 ? 10.250 3.052 -1.925 1.00 93.38 100 ALA A O 1
ATOM 819 N N . LEU A 1 101 ? 11.248 2.588 -3.912 1.00 91.25 101 LEU A N 1
ATOM 820 C CA . LEU A 1 101 ? 11.611 3.959 -4.287 1.00 91.25 101 LEU A CA 1
ATOM 821 C C . LEU A 1 101 ? 10.402 4.766 -4.776 1.00 91.25 101 LEU A C 1
ATOM 823 O O . LEU A 1 101 ? 10.272 5.936 -4.431 1.00 91.25 101 LEU A O 1
ATOM 827 N N . SER A 1 102 ? 9.502 4.144 -5.542 1.00 88.94 102 SER A N 1
ATOM 828 C CA . SER A 1 102 ? 8.287 4.797 -6.052 1.00 88.94 102 SER A CA 1
ATOM 829 C C . SER A 1 102 ? 7.133 4.830 -5.044 1.00 88.94 102 SER A C 1
ATOM 831 O O . SER A 1 102 ? 6.149 5.538 -5.250 1.00 88.94 102 SER A O 1
ATOM 833 N N . TYR A 1 103 ? 7.222 4.063 -3.956 1.00 90.62 103 TYR A N 1
ATOM 834 C CA . TYR A 1 103 ? 6.168 3.991 -2.951 1.00 90.62 103 TYR A CA 1
ATOM 835 C C . TYR A 1 103 ? 5.983 5.323 -2.214 1.00 90.62 103 TYR A C 1
ATOM 837 O O . TYR A 1 103 ? 6.893 5.824 -1.551 1.00 90.62 103 TYR A O 1
ATOM 845 N N . LYS A 1 104 ? 4.748 5.827 -2.235 1.00 89.69 104 LYS A N 1
ATOM 846 C CA . LYS A 1 104 ? 4.286 6.952 -1.423 1.00 89.69 104 LYS A CA 1
ATOM 847 C C . LYS A 1 104 ? 3.085 6.487 -0.605 1.00 89.69 104 LYS A C 1
ATOM 849 O O . LYS A 1 104 ? 2.058 6.121 -1.167 1.00 89.69 104 LYS A O 1
ATOM 854 N N . GLN A 1 105 ? 3.220 6.493 0.720 1.00 87.69 105 GLN A N 1
ATOM 855 C CA . GLN A 1 105 ? 2.101 6.189 1.610 1.00 87.69 105 GLN A CA 1
ATOM 856 C C . GLN A 1 105 ? 1.016 7.262 1.450 1.00 87.69 105 GLN A C 1
ATOM 858 O O . GLN A 1 105 ? 1.325 8.455 1.499 1.00 87.69 105 GLN A O 1
ATOM 863 N N . THR A 1 106 ? -0.239 6.844 1.260 1.00 88.25 106 THR A N 1
ATOM 864 C CA . THR A 1 106 ? -1.376 7.775 1.308 1.00 88.25 106 THR A CA 1
ATOM 865 C C . THR A 1 106 ? -1.624 8.231 2.745 1.00 88.25 106 THR A C 1
ATOM 867 O O . THR A 1 106 ? -1.419 7.490 3.711 1.00 88.25 106 THR A O 1
ATOM 870 N N . SER A 1 107 ? -2.096 9.463 2.864 1.00 85.38 107 SER A N 1
ATOM 871 C 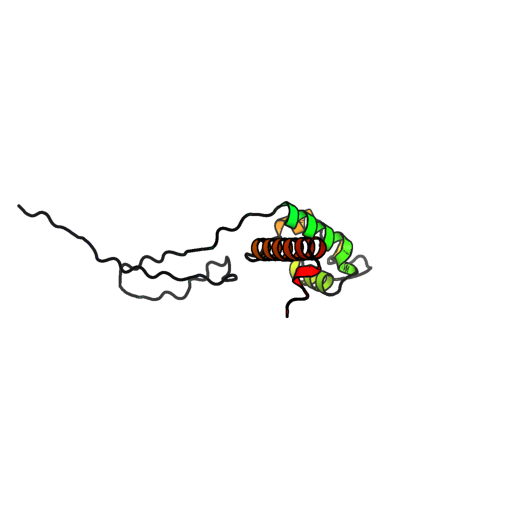CA . SER A 1 107 ? -2.503 10.145 4.090 1.00 85.38 107 SER A CA 1
ATOM 872 C C . SER A 1 107 ? -3.530 9.371 4.927 1.00 85.38 107 SER A C 1
ATOM 874 O O . SER A 1 107 ? -3.595 9.541 6.143 1.00 85.38 107 SER A O 1
ATOM 876 N N . THR A 1 108 ? -4.307 8.490 4.296 1.00 89.31 108 THR A N 1
ATOM 877 C CA . THR A 1 108 ? -5.404 7.745 4.929 1.00 89.31 108 THR A CA 1
ATOM 878 C C . THR A 1 108 ? -5.004 6.385 5.506 1.00 89.31 108 THR A C 1
ATOM 880 O O . THR A 1 108 ? -5.787 5.803 6.258 1.00 89.31 108 THR A O 1
ATOM 883 N N . VAL A 1 109 ? -3.800 5.868 5.213 1.00 91.12 109 VAL A N 1
ATOM 884 C CA . VAL A 1 109 ? -3.389 4.501 5.609 1.00 91.12 109 VAL A CA 1
ATOM 885 C C . VAL A 1 109 ? -3.471 4.294 7.118 1.00 91.12 109 VAL A C 1
ATOM 887 O O . VAL A 1 109 ? -4.028 3.295 7.570 1.00 91.12 109 VAL A O 1
ATOM 890 N N . GLU A 1 110 ? -2.961 5.238 7.909 1.00 90.44 110 GLU A N 1
ATOM 891 C CA . GLU A 1 110 ? -2.992 5.132 9.371 1.00 90.44 110 GLU A CA 1
ATOM 892 C C . GLU A 1 110 ? -4.433 5.109 9.901 1.00 90.44 110 GLU A C 1
ATOM 894 O O . GLU A 1 110 ? -4.773 4.288 10.755 1.00 90.44 110 GLU A O 1
ATOM 899 N N . SER A 1 111 ? -5.298 5.966 9.357 1.00 90.88 111 SER A N 1
ATOM 900 C CA . SER A 1 111 ? -6.711 6.049 9.734 1.00 90.88 111 SER A CA 1
ATOM 901 C C . SER A 1 111 ? -7.465 4.761 9.406 1.00 90.88 111 SER A C 1
ATOM 903 O O . SER A 1 111 ? -8.214 4.262 10.244 1.00 90.88 111 SER A O 1
ATOM 905 N N . ILE A 1 112 ? -7.220 4.170 8.232 1.00 92.44 112 ILE A N 1
ATOM 906 C CA . ILE A 1 112 ? -7.819 2.889 7.830 1.00 92.44 112 ILE A CA 1
ATOM 907 C C . ILE A 1 112 ? -7.349 1.763 8.755 1.00 92.44 112 ILE A C 1
ATOM 909 O O . ILE A 1 112 ? -8.167 0.981 9.240 1.00 92.44 112 ILE A O 1
ATOM 913 N N . ILE A 1 113 ? -6.049 1.699 9.056 1.00 91.94 113 ILE A N 1
ATOM 914 C CA . ILE A 1 113 ? -5.499 0.696 9.974 1.00 91.94 113 ILE A CA 1
ATOM 915 C C . ILE A 1 113 ? -6.152 0.822 11.357 1.00 91.94 113 ILE A C 1
ATOM 917 O O . ILE A 1 113 ? -6.617 -0.177 11.909 1.00 91.94 113 ILE A O 1
ATOM 921 N N . LYS A 1 114 ? -6.258 2.041 11.901 1.00 92.94 114 LYS A N 1
ATOM 922 C CA . LYS A 1 114 ? -6.935 2.293 13.184 1.00 92.94 114 LYS A CA 1
ATOM 923 C C . LYS A 1 114 ? -8.408 1.891 13.151 1.00 92.94 114 LYS A C 1
ATOM 925 O O . LYS A 1 114 ? -8.877 1.274 14.105 1.00 92.94 114 LYS A O 1
ATOM 930 N N . ALA A 1 115 ? -9.125 2.185 12.067 1.00 95.62 115 ALA A N 1
ATOM 931 C CA . ALA A 1 115 ? -10.524 1.798 11.912 1.00 95.62 115 ALA A CA 1
ATOM 932 C C . ALA A 1 115 ? -10.701 0.270 11.933 1.00 95.62 115 ALA A C 1
ATOM 934 O O . ALA A 1 115 ? -11.576 -0.239 12.632 1.00 95.62 115 ALA A O 1
ATOM 935 N N . ILE A 1 116 ? -9.830 -0.475 11.244 1.00 96.19 116 ILE A N 1
ATOM 936 C CA . ILE A 1 116 ? -9.839 -1.946 11.261 1.00 96.19 116 ILE A CA 1
ATOM 937 C C . ILE A 1 116 ? -9.566 -2.475 12.678 1.00 96.19 116 ILE A C 1
ATOM 939 O O . ILE A 1 116 ? -10.276 -3.364 13.154 1.00 96.19 116 ILE A O 1
ATOM 943 N N . TYR A 1 117 ? -8.589 -1.911 13.394 1.00 95.44 117 TYR A N 1
ATOM 944 C CA . TYR A 1 117 ? -8.330 -2.284 14.789 1.00 95.44 117 TYR A CA 1
ATOM 945 C C . TYR A 1 117 ? -9.515 -1.978 15.716 1.00 95.44 117 TYR A C 1
ATOM 947 O O . TYR A 1 117 ? -9.855 -2.793 16.571 1.00 95.44 117 TYR A O 1
ATOM 955 N N . ALA A 1 118 ? -10.191 -0.844 15.530 1.00 96.69 118 ALA A N 1
ATOM 956 C CA . ALA A 1 118 ? -11.383 -0.507 16.302 1.00 96.69 118 ALA A CA 1
ATOM 957 C C . ALA A 1 118 ? -12.530 -1.499 16.037 1.00 96.69 118 ALA A C 1
ATOM 959 O O . ALA A 1 118 ? -13.115 -2.032 16.980 1.00 96.69 118 ALA A O 1
ATOM 960 N N . LEU A 1 119 ? -12.810 -1.808 14.766 1.00 96.44 119 LEU A N 1
ATOM 961 C CA . LEU A 1 119 ? -13.845 -2.773 14.377 1.00 96.44 119 LEU A CA 1
ATOM 962 C C . LEU A 1 119 ? -13.559 -4.176 14.923 1.00 96.44 119 LEU A C 1
ATOM 964 O O . LEU A 1 119 ? -14.448 -4.823 15.476 1.00 96.44 119 LEU A O 1
ATOM 968 N N . THR A 1 120 ? -12.313 -4.638 14.820 1.00 95.81 120 THR A N 1
ATOM 969 C CA . THR A 1 120 ? -11.907 -5.950 15.351 1.00 95.81 120 THR A CA 1
ATOM 970 C C . THR A 1 120 ? -11.996 -6.009 16.875 1.00 95.81 120 THR A C 1
ATOM 972 O O . THR A 1 120 ? -12.462 -7.013 17.411 1.00 95.81 120 THR A O 1
ATOM 975 N N . ALA A 1 121 ? -11.645 -4.934 17.587 1.00 94.56 121 ALA A N 1
ATOM 976 C CA . ALA A 1 121 ? -11.824 -4.851 19.035 1.00 94.56 121 ALA A CA 1
ATOM 977 C C . ALA A 1 121 ? -13.306 -4.910 19.440 1.00 94.56 121 ALA A C 1
ATOM 979 O O . ALA A 1 121 ? -13.661 -5.612 20.391 1.00 94.56 121 ALA A O 1
ATOM 980 N N . VAL A 1 122 ? -14.188 -4.225 18.705 1.00 93.50 122 VAL A N 1
ATOM 981 C CA . VAL A 1 122 ? -15.642 -4.309 18.915 1.00 93.50 122 VAL A CA 1
ATOM 982 C C . VAL A 1 122 ? -16.141 -5.735 18.680 1.00 93.50 122 VAL A C 1
ATOM 984 O O . VAL A 1 122 ? -16.812 -6.289 19.550 1.00 93.50 122 VAL A O 1
ATOM 987 N N . ALA A 1 123 ? -15.763 -6.364 17.565 1.00 92.00 123 ALA A N 1
ATOM 988 C CA . ALA A 1 123 ? -16.145 -7.742 17.260 1.00 92.00 123 ALA A CA 1
ATOM 989 C C . ALA A 1 123 ? -15.677 -8.729 18.348 1.00 92.00 123 ALA A C 1
ATOM 991 O O . ALA A 1 123 ? -16.463 -9.549 18.826 1.00 92.00 123 ALA A O 1
ATOM 992 N N . ALA A 1 124 ? -14.430 -8.602 18.812 1.00 92.12 124 ALA A N 1
ATOM 993 C CA . ALA A 1 124 ? -13.879 -9.431 19.883 1.00 92.12 124 ALA A CA 1
ATOM 994 C C . ALA A 1 124 ? -14.613 -9.233 21.222 1.00 92.12 124 ALA A C 1
ATOM 996 O O . ALA A 1 124 ? -14.811 -10.187 21.978 1.00 92.12 124 ALA A O 1
ATOM 997 N N . ASN A 1 125 ? -15.042 -8.006 21.527 1.00 90.12 125 ASN A N 1
ATOM 998 C CA . ASN A 1 125 ? -15.831 -7.717 22.723 1.00 90.12 125 ASN A CA 1
ATOM 999 C C . ASN A 1 125 ? -17.240 -8.315 22.648 1.00 90.12 125 ASN A C 1
ATOM 1001 O O . ASN A 1 125 ? -17.705 -8.885 23.636 1.00 90.12 125 ASN A O 1
ATOM 1005 N N . LEU A 1 126 ? -17.898 -8.233 21.489 1.00 88.62 126 LEU A N 1
ATOM 1006 C CA . LEU A 1 126 ? -19.210 -8.846 21.268 1.00 88.62 126 LEU A CA 1
ATOM 1007 C C . LEU A 1 126 ? -19.149 -10.371 21.391 1.00 88.62 126 LEU A C 1
ATOM 1009 O O . LEU A 1 126 ? -20.003 -10.961 22.046 1.00 88.62 126 LEU A O 1
ATOM 1013 N N . GLN A 1 127 ? -18.099 -11.004 20.859 1.00 86.00 127 GLN A N 1
ATOM 1014 C CA . GLN A 1 127 ? -17.885 -12.446 21.007 1.00 86.00 127 GLN A CA 1
ATOM 1015 C C . GLN A 1 127 ? -17.765 -12.869 22.482 1.00 86.00 127 GLN A C 1
ATOM 1017 O O . GLN A 1 127 ? -18.270 -13.920 22.870 1.00 86.00 127 GLN A O 1
ATOM 1022 N N . LYS A 1 128 ? -17.129 -12.042 23.323 1.00 85.12 128 LYS A N 1
ATOM 1023 C CA . LYS A 1 128 ? -16.993 -12.289 24.769 1.00 85.12 128 LYS A CA 1
ATOM 1024 C C . LYS A 1 128 ? -18.262 -11.967 25.570 1.00 85.12 128 LYS A C 1
ATOM 1026 O O . LYS A 1 128 ? -18.402 -12.457 26.688 1.00 85.12 128 LYS A O 1
ATOM 1031 N N . LYS A 1 129 ? -19.164 -11.128 25.046 1.00 76.56 129 LYS A N 1
ATOM 1032 C CA . LYS A 1 129 ? -20.407 -10.689 25.710 1.00 76.56 129 LYS A CA 1
ATOM 1033 C C . LYS A 1 129 ? -21.611 -10.768 24.755 1.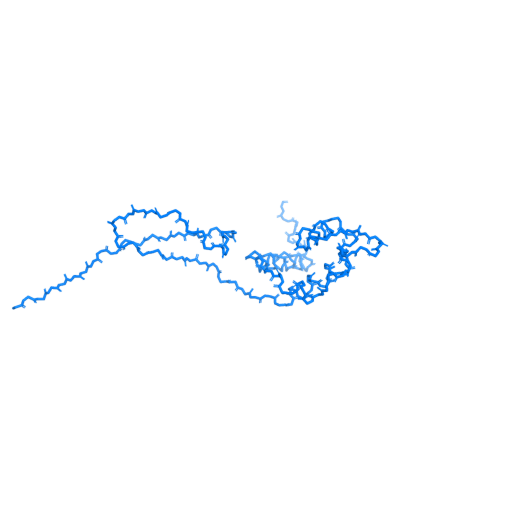00 76.56 129 LYS A C 1
ATOM 1035 O O . LYS A 1 129 ? -22.187 -9.732 24.413 1.00 76.56 129 LYS A O 1
ATOM 1040 N N . PRO A 1 130 ? -22.047 -11.980 24.362 1.00 63.62 130 PRO A N 1
ATOM 1041 C CA . PRO A 1 130 ? -23.092 -12.153 23.349 1.00 63.62 130 PRO A CA 1
ATOM 1042 C C . PRO A 1 130 ? -24.453 -11.553 23.754 1.00 63.62 130 PRO A C 1
ATOM 1044 O O . PRO A 1 130 ? -25.222 -11.132 22.896 1.00 63.62 130 PRO A O 1
ATOM 1047 N N . HIS A 1 131 ? -24.733 -11.422 25.057 1.00 63.78 131 HIS A N 1
ATOM 1048 C CA . HIS A 1 131 ? -25.991 -10.867 25.584 1.00 63.78 131 HIS A CA 1
ATOM 1049 C C . HIS A 1 131 ? -26.205 -9.361 25.338 1.00 63.78 131 HIS A C 1
ATOM 1051 O O . HIS A 1 131 ? -27.277 -8.841 25.642 1.00 63.78 131 HIS A O 1
ATOM 1057 N N . VAL A 1 132 ? -25.212 -8.637 24.810 1.00 60.47 132 VAL A N 1
ATOM 1058 C CA . VAL A 1 132 ? -25.360 -7.210 24.460 1.00 60.47 132 VAL A CA 1
ATOM 1059 C C . VAL A 1 132 ? -26.157 -7.029 23.157 1.00 60.47 132 VAL A C 1
ATOM 1061 O O . VAL A 1 132 ? -26.763 -5.983 22.957 1.00 60.47 132 VAL A O 1
ATOM 1064 N N . LEU A 1 133 ? -26.228 -8.054 22.299 1.00 57.75 133 LEU A N 1
ATOM 1065 C CA . LEU A 1 133 ? -26.925 -7.991 21.005 1.00 57.75 133 LEU A CA 1
ATOM 1066 C C . LEU A 1 133 ? -28.438 -8.252 21.090 1.00 57.75 133 LEU A C 1
ATOM 1068 O O . LEU A 1 133 ? -29.155 -7.974 20.139 1.00 57.75 133 LEU A O 1
ATOM 1072 N N . THR A 1 134 ? -28.937 -8.760 22.219 1.00 55.88 134 THR A N 1
ATOM 1073 C CA . THR A 1 134 ? -30.352 -9.134 22.418 1.00 55.88 134 THR A CA 1
ATOM 1074 C C . THR A 1 134 ? -31.225 -8.026 23.022 1.00 55.88 134 THR A C 1
ATOM 1076 O O . THR A 1 134 ? -32.365 -8.286 23.391 1.00 55.88 134 THR A O 1
ATOM 1079 N N . LYS A 1 135 ? -30.704 -6.801 23.170 1.00 50.97 135 LYS A N 1
ATOM 1080 C CA . LYS A 1 135 ? -31.476 -5.624 23.605 1.00 50.97 135 LYS A CA 1
ATOM 1081 C C . LYS A 1 135 ? -31.629 -4.636 22.447 1.00 50.97 135 LYS A C 1
ATOM 1083 O O . LYS A 1 135 ? -30.995 -3.586 22.462 1.00 50.97 135 LYS A O 1
ATOM 1088 N N . TRP A 1 136 ? -32.439 -4.999 21.461 1.00 49.09 136 TRP A N 1
ATOM 1089 C CA . TRP A 1 136 ? -32.992 -4.093 20.455 1.00 49.09 136 TRP A CA 1
ATOM 1090 C C . TRP A 1 136 ? -34.443 -4.480 20.217 1.00 49.09 136 TRP A C 1
ATOM 1092 O O . TRP A 1 136 ? -34.694 -5.703 20.111 1.00 49.09 136 TRP A O 1
#

Organism: NCBI:txid637853

Secondary structure (DSSP, 8-state):
---------PPEEEEE--TT--SS----------S--EEEEE-------HHHHHHHHHHHHHHGGG-HHHHHHHHHHHT-B--SS--TTBGGG--HHHHHHH----TTHHHHHHHHHHHHHHHHHHHH-GGGTT--

Radius of gyration: 24.91 Å; chains: 1; bounding box: 47×75×49 Å

pLDDT: mean 76.04, std 19.71, range [34.88, 96.69]

Sequence (136 aa):
MSGREFGSEKTWIIAELGIDEDRSGKELQEFVVDSDLQIIYLRQQQHDLPQFKNYFLRVLKNNYQSYSLLSSLIQQMYNCTLSNGNNTDDCSKVDIQRMALSYKQTSTVESIIKAIYALTAVAANLQKKPHVLTKW